Protein AF-A0A4Q6AQN5-F1 (afdb_monomer_lite)

Radius of gyration: 15.24 Å; chains: 1; bounding box: 31×34×42 Å

pLDDT: mean 96.14, std 4.35, range [58.84, 98.81]

Structure (mmCIF, N/CA/C/O backbone):
data_AF-A0A4Q6AQN5-F1
#
_entry.id   AF-A0A4Q6AQN5-F1
#
loop_
_atom_site.group_PDB
_atom_site.id
_atom_site.type_symbol
_atom_site.label_atom_id
_atom_site.label_alt_id
_atom_site.label_comp_id
_atom_site.label_asym_id
_atom_site.label_entity_id
_atom_site.label_seq_id
_atom_site.pdbx_PDB_ins_code
_atom_site.Cartn_x
_atom_site.Cartn_y
_atom_site.Cartn_z
_atom_site.occupancy
_atom_site.B_iso_or_equiv
_atom_site.auth_seq_id
_atom_site.auth_comp_id
_atom_site.auth_asym_id
_atom_site.auth_atom_id
_atom_site.pdbx_PDB_model_num
ATOM 1 N N . THR A 1 1 ? -14.507 -11.696 4.279 1.00 83.56 1 THR A N 1
ATOM 2 C CA . THR A 1 1 ? -14.106 -12.895 5.063 1.00 83.56 1 THR A CA 1
ATOM 3 C C . THR A 1 1 ? -14.353 -12.642 6.544 1.00 83.56 1 THR A C 1
ATOM 5 O O . THR A 1 1 ? -14.662 -11.504 6.884 1.00 83.56 1 THR A O 1
ATOM 8 N N . VAL A 1 2 ? -14.212 -13.646 7.423 1.00 89.50 2 VAL A N 1
ATOM 9 C CA . VAL A 1 2 ? -14.331 -13.445 8.887 1.00 89.50 2 VAL A CA 1
ATOM 10 C C . VAL A 1 2 ? -13.353 -12.370 9.369 1.00 89.50 2 VAL A C 1
ATOM 12 O O . VAL A 1 2 ? -13.767 -11.432 10.038 1.00 89.50 2 VAL A O 1
ATOM 15 N N . LEU A 1 3 ? -12.087 -12.428 8.934 1.00 90.81 3 LEU A N 1
ATOM 16 C CA . LEU A 1 3 ? -11.084 -11.410 9.274 1.00 90.81 3 LEU A CA 1
ATOM 17 C C . LEU A 1 3 ? -11.490 -10.004 8.828 1.00 90.81 3 LEU A C 1
ATOM 19 O O . LEU A 1 3 ? -11.343 -9.058 9.591 1.00 90.81 3 LEU A O 1
ATOM 23 N N . GLN A 1 4 ? -12.023 -9.865 7.612 1.00 92.12 4 GLN A N 1
ATOM 24 C CA . GLN A 1 4 ? -12.491 -8.572 7.120 1.00 92.12 4 GLN A CA 1
ATOM 25 C C . GLN A 1 4 ? -13.614 -8.014 8.004 1.00 92.12 4 GLN A C 1
ATOM 27 O O . GLN A 1 4 ? -13.517 -6.876 8.441 1.00 92.12 4 GLN A O 1
ATOM 32 N N . GLN A 1 5 ? -14.629 -8.822 8.324 1.00 93.69 5 GLN A N 1
ATOM 33 C CA . GLN A 1 5 ? -15.738 -8.395 9.183 1.00 93.69 5 GLN A CA 1
ATOM 34 C C . GLN A 1 5 ? -15.254 -8.014 10.588 1.00 93.69 5 GLN A C 1
ATOM 36 O O . GLN A 1 5 ? -15.674 -6.994 11.129 1.00 93.69 5 GLN A O 1
ATOM 41 N N . SER A 1 6 ? -14.340 -8.800 11.168 1.00 94.19 6 SER A N 1
ATOM 42 C CA . SER A 1 6 ? -13.763 -8.510 12.483 1.00 94.19 6 SER A CA 1
ATOM 43 C C . SER A 1 6 ? -12.945 -7.217 12.491 1.00 94.19 6 SER A C 1
ATOM 45 O O . SER A 1 6 ? -13.088 -6.419 13.415 1.00 94.19 6 SER A O 1
ATOM 47 N N . PHE A 1 7 ? -12.112 -6.977 11.472 1.00 95.25 7 PHE A N 1
ATOM 48 C CA . PHE A 1 7 ? -11.322 -5.747 11.389 1.00 95.25 7 PHE A CA 1
ATOM 49 C C . PHE A 1 7 ? -12.173 -4.519 11.057 1.00 95.25 7 PHE A C 1
ATOM 51 O O . PHE A 1 7 ? -11.910 -3.458 11.610 1.00 95.25 7 PHE A O 1
ATOM 58 N N . GLU A 1 8 ? -13.205 -4.648 10.219 1.00 96.50 8 GLU A N 1
ATOM 59 C CA . GLU A 1 8 ? -14.156 -3.562 9.947 1.00 96.50 8 GLU A CA 1
ATOM 60 C C . GLU A 1 8 ? -14.904 -3.149 11.221 1.00 96.50 8 GLU A C 1
ATOM 62 O O . GLU A 1 8 ? -14.935 -1.965 11.552 1.00 96.50 8 GLU A O 1
ATOM 67 N N . ALA A 1 9 ? -15.439 -4.114 11.979 1.00 97.06 9 ALA A N 1
ATOM 68 C CA . ALA A 1 9 ? -16.109 -3.839 13.249 1.00 97.06 9 ALA A CA 1
ATOM 69 C C . ALA A 1 9 ? -15.159 -3.174 14.258 1.00 97.06 9 ALA A C 1
ATOM 71 O O . ALA A 1 9 ? -15.479 -2.125 14.814 1.00 97.06 9 ALA A O 1
ATOM 72 N N . SER A 1 10 ? -13.956 -3.731 14.422 1.00 97.50 10 SER A N 1
ATOM 73 C CA . SER A 1 10 ? -12.944 -3.181 15.325 1.00 97.50 10 SER A CA 1
ATOM 74 C C . SER A 1 10 ? -12.511 -1.764 14.925 1.00 97.50 10 SER A C 1
ATOM 76 O O . SER A 1 10 ? -12.356 -0.903 15.788 1.00 97.50 10 SER A O 1
ATOM 78 N N . ALA A 1 11 ? -12.358 -1.480 13.629 1.00 97.19 11 ALA A N 1
ATOM 79 C CA . ALA A 1 11 ? -12.017 -0.145 13.148 1.00 97.19 11 ALA A CA 1
ATOM 80 C C . ALA A 1 11 ? -13.120 0.877 13.470 1.00 97.19 11 ALA A C 1
ATOM 82 O O . ALA A 1 11 ? -12.812 1.962 13.963 1.00 97.19 11 ALA A O 1
ATOM 83 N N . LEU A 1 12 ? -14.394 0.524 13.252 1.00 97.56 12 LEU A N 1
ATOM 84 C CA . LEU A 1 12 ? -15.538 1.384 13.586 1.00 97.56 12 LEU A CA 1
ATOM 85 C C . LEU A 1 12 ? -15.612 1.681 15.088 1.00 97.56 12 LEU A C 1
ATOM 87 O O . LEU A 1 12 ? -15.795 2.831 15.480 1.00 97.56 12 LEU A O 1
ATOM 91 N N . GLU A 1 13 ? -15.418 0.666 15.934 1.00 98.19 13 GLU A N 1
ATOM 92 C CA . GLU A 1 13 ? -15.373 0.828 17.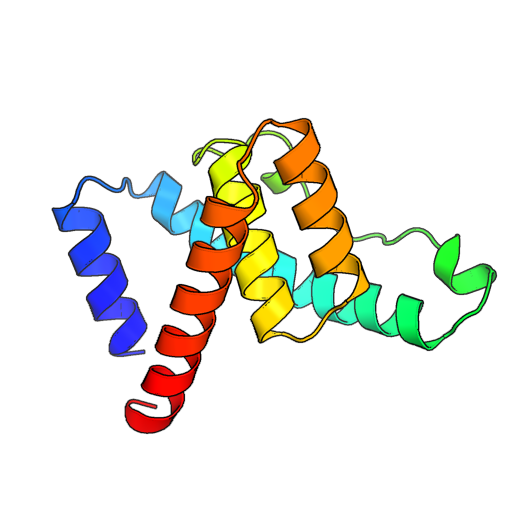395 1.00 98.19 13 GLU A CA 1
ATOM 93 C C . GLU A 1 13 ? -14.242 1.765 17.849 1.00 98.19 13 GLU A C 1
ATOM 95 O O . GLU A 1 13 ? -14.377 2.455 18.858 1.00 98.19 13 GLU A O 1
ATOM 100 N N . ASN A 1 14 ? -13.149 1.832 17.083 1.00 97.31 14 ASN A N 1
ATOM 101 C CA . ASN A 1 14 ? -12.004 2.708 17.338 1.00 97.31 14 ASN A CA 1
ATOM 102 C C . ASN A 1 14 ? -12.079 4.051 16.587 1.00 97.31 14 ASN A C 1
ATOM 104 O O . ASN A 1 14 ? -11.082 4.767 16.494 1.00 97.31 14 ASN A O 1
ATOM 108 N N . GLY A 1 15 ? -13.261 4.419 16.085 1.00 97.19 15 GLY A N 1
ATOM 109 C CA . GLY A 1 15 ? -13.530 5.750 15.544 1.00 97.19 15 GLY A CA 1
ATOM 110 C C . GLY A 1 15 ? -13.257 5.919 14.052 1.00 97.19 15 GLY A C 1
ATOM 111 O O . GLY A 1 15 ? -13.337 7.047 13.569 1.00 97.19 15 GLY A O 1
ATOM 112 N N . ALA A 1 16 ? -12.979 4.840 13.313 1.00 97.50 16 ALA A N 1
ATOM 113 C CA . ALA A 1 16 ? -12.938 4.916 11.858 1.00 97.50 16 ALA A CA 1
ATOM 114 C C . ALA A 1 16 ? -14.318 5.293 11.302 1.00 97.50 16 ALA A C 1
ATOM 116 O O . ALA A 1 16 ? -15.363 4.820 11.752 1.00 97.50 16 ALA A O 1
ATOM 117 N N . THR A 1 17 ? -14.321 6.134 10.281 1.00 98.06 17 THR A N 1
ATOM 118 C CA . THR A 1 17 ? -15.521 6.566 9.573 1.00 98.06 17 THR A CA 1
ATOM 119 C C . THR A 1 17 ? -15.848 5.626 8.414 1.00 98.06 17 THR A C 1
ATOM 121 O O . THR A 1 17 ? -14.990 4.932 7.865 1.00 98.06 17 THR A O 1
ATOM 124 N N . ALA A 1 18 ? -17.100 5.658 7.952 1.00 96.94 18 ALA A N 1
ATOM 125 C CA . ALA A 1 18 ? -17.500 4.926 6.749 1.00 96.94 18 ALA A CA 1
ATOM 126 C C . ALA A 1 18 ? -16.701 5.355 5.498 1.00 96.94 18 ALA A C 1
ATOM 128 O O . ALA A 1 18 ? -16.451 4.535 4.616 1.00 96.94 18 ALA A O 1
ATOM 129 N N . ALA A 1 19 ? -16.279 6.624 5.428 1.00 97.06 19 ALA A N 1
ATOM 130 C CA . ALA A 1 19 ? -15.463 7.140 4.332 1.00 97.06 19 ALA A CA 1
ATOM 131 C C . ALA A 1 19 ? -14.047 6.545 4.342 1.00 97.06 19 ALA A C 1
ATOM 133 O O . ALA A 1 19 ? -13.546 6.141 3.296 1.00 97.06 19 ALA A O 1
ATOM 134 N N . GLU A 1 20 ? -13.430 6.428 5.518 1.00 97.44 20 GLU A N 1
ATOM 135 C CA . GLU A 1 20 ? -12.113 5.804 5.680 1.00 97.44 20 GLU A CA 1
ATOM 136 C C . GLU A 1 20 ? -12.144 4.311 5.336 1.00 97.44 20 GLU A C 1
ATOM 138 O O . GLU A 1 20 ? -11.266 3.828 4.622 1.00 97.44 20 GLU A O 1
ATOM 143 N N . LEU A 1 21 ? -13.190 3.584 5.749 1.00 97.38 21 LEU A N 1
ATOM 144 C CA . LEU A 1 21 ? -13.372 2.184 5.346 1.00 97.38 21 LEU A CA 1
ATOM 145 C C . LEU A 1 21 ? -13.525 2.037 3.827 1.00 97.38 21 LEU A C 1
ATOM 147 O O . LEU A 1 21 ? -12.876 1.187 3.213 1.00 97.38 21 LEU A O 1
ATOM 151 N N . ALA A 1 22 ? -14.351 2.885 3.208 1.00 96.38 22 ALA A N 1
ATOM 152 C CA . ALA A 1 22 ? -14.524 2.894 1.759 1.00 96.38 22 ALA A CA 1
ATOM 153 C C . ALA A 1 22 ? -13.203 3.199 1.032 1.00 96.38 22 ALA A C 1
ATOM 155 O O . ALA A 1 22 ? -12.905 2.589 0.002 1.00 96.38 22 ALA A O 1
ATOM 156 N N . GLU A 1 23 ? -12.382 4.093 1.585 1.00 97.06 23 GLU A N 1
ATOM 157 C CA . GLU A 1 23 ? -11.065 4.411 1.043 1.00 97.06 23 GLU A CA 1
ATOM 158 C C . GLU A 1 23 ? -10.076 3.248 1.163 1.00 97.06 23 GLU A C 1
ATOM 160 O O . GLU A 1 23 ? -9.351 2.991 0.205 1.00 97.06 23 GLU A O 1
ATOM 165 N N . ILE A 1 24 ? -10.071 2.484 2.261 1.00 97.19 24 ILE A N 1
ATOM 166 C CA . ILE A 1 24 ? -9.238 1.272 2.381 1.00 97.19 24 ILE A CA 1
ATOM 167 C C . ILE A 1 24 ? -9.616 0.233 1.320 1.00 97.19 24 ILE A C 1
ATOM 169 O O . ILE A 1 24 ? -8.734 -0.361 0.688 1.00 97.19 24 ILE A O 1
ATOM 173 N N . ILE A 1 25 ? -10.913 0.037 1.072 1.00 95.75 25 ILE A N 1
ATOM 174 C CA . ILE A 1 25 ? -11.399 -0.883 0.033 1.00 95.75 25 ILE A CA 1
ATOM 175 C C . ILE A 1 25 ? -10.942 -0.403 -1.349 1.00 95.75 25 ILE A C 1
ATOM 177 O O . ILE A 1 25 ? -10.397 -1.179 -2.139 1.00 95.75 25 ILE A O 1
ATOM 181 N N . ALA A 1 26 ? -11.110 0.886 -1.637 1.00 96.25 26 ALA A N 1
ATOM 182 C CA . ALA A 1 26 ? -10.728 1.462 -2.917 1.00 96.25 26 ALA A CA 1
ATOM 183 C C . ALA A 1 26 ? -9.201 1.506 -3.122 1.00 96.25 26 ALA A C 1
ATOM 185 O O . ALA A 1 26 ? -8.729 1.219 -4.221 1.00 96.25 26 ALA A O 1
ATOM 186 N N . CYS A 1 27 ? -8.420 1.780 -2.073 1.00 97.38 27 CYS A N 1
ATOM 187 C CA . CYS A 1 27 ? -6.961 1.679 -2.065 1.00 97.38 27 CYS A CA 1
ATOM 188 C C . CYS A 1 27 ? -6.517 0.245 -2.381 1.00 97.38 27 CYS A C 1
ATOM 190 O O . CYS A 1 27 ? -5.725 0.028 -3.297 1.00 97.38 27 CYS A O 1
ATOM 192 N N . THR A 1 28 ? -7.106 -0.745 -1.705 1.00 96.38 28 THR A N 1
ATOM 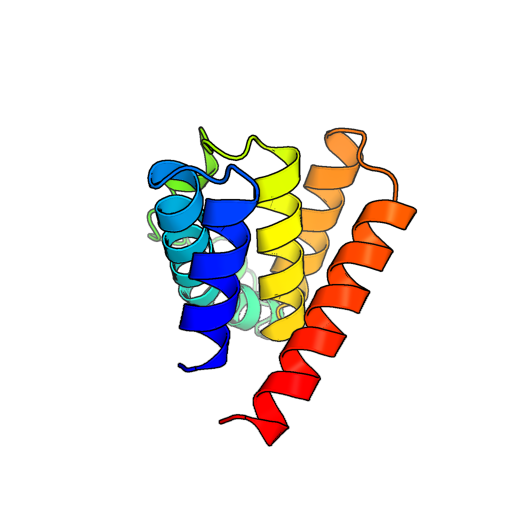193 C CA . THR A 1 28 ? -6.827 -2.169 -1.945 1.00 96.38 28 THR A CA 1
ATOM 194 C C . THR A 1 28 ? -7.146 -2.566 -3.389 1.00 96.38 28 THR A C 1
ATOM 196 O O . THR A 1 28 ? -6.321 -3.191 -4.058 1.00 96.38 28 THR A O 1
ATOM 199 N N . SER A 1 29 ? -8.307 -2.150 -3.906 1.00 96.81 29 SER A N 1
ATOM 200 C CA . SER A 1 29 ? -8.705 -2.391 -5.298 1.00 96.81 29 SER A CA 1
ATOM 201 C C . SER A 1 29 ? -7.754 -1.730 -6.297 1.00 96.81 29 SER A C 1
ATOM 203 O O . SER A 1 29 ? -7.416 -2.331 -7.318 1.00 96.81 29 SER A O 1
ATOM 205 N N . LEU A 1 30 ? -7.316 -0.499 -6.024 1.00 97.50 30 LEU A N 1
ATOM 206 C CA . LEU A 1 30 ? -6.374 0.210 -6.880 1.00 97.50 30 LEU A CA 1
ATOM 207 C C . LEU A 1 30 ? -5.004 -0.474 -6.878 1.00 97.50 30 LEU A C 1
ATOM 209 O O . LEU A 1 30 ? -4.415 -0.659 -7.940 1.00 97.50 30 LEU A O 1
ATOM 213 N N . MET A 1 31 ? -4.505 -0.882 -5.710 1.00 98.19 31 MET A N 1
ATOM 214 C CA . MET A 1 31 ? -3.240 -1.605 -5.596 1.00 98.19 31 MET A CA 1
ATOM 215 C C . MET A 1 31 ? -3.295 -2.957 -6.302 1.00 98.19 31 MET A C 1
ATOM 217 O O . MET A 1 31 ? -2.323 -3.324 -6.951 1.00 98.19 31 MET A O 1
ATOM 221 N N . ALA A 1 32 ? -4.427 -3.664 -6.289 1.00 97.62 32 ALA A N 1
ATOM 222 C CA . ALA A 1 32 ? -4.578 -4.891 -7.071 1.00 97.62 32 ALA A CA 1
ATOM 223 C C . ALA A 1 32 ? -4.343 -4.653 -8.578 1.00 97.62 32 ALA A C 1
ATOM 225 O O . ALA A 1 32 ? -3.603 -5.407 -9.211 1.00 97.62 32 ALA A O 1
ATOM 226 N N . ALA A 1 33 ? -4.895 -3.573 -9.144 1.00 97.88 33 ALA A N 1
ATOM 227 C CA . ALA A 1 33 ? -4.665 -3.206 -10.543 1.00 97.88 33 ALA A CA 1
ATOM 228 C C . ALA A 1 33 ? -3.225 -2.713 -10.783 1.00 97.88 33 ALA A C 1
ATOM 230 O O . ALA A 1 33 ? -2.522 -3.205 -11.671 1.00 97.88 33 ALA A O 1
ATOM 231 N N . ASN A 1 34 ? -2.762 -1.772 -9.958 1.00 98.19 34 ASN A N 1
ATOM 232 C CA . ASN A 1 34 ? -1.445 -1.159 -10.095 1.00 98.19 34 ASN A CA 1
ATOM 233 C C . ASN A 1 34 ? -0.328 -2.189 -9.924 1.00 98.19 34 ASN A C 1
ATOM 235 O O . ASN A 1 34 ? 0.572 -2.261 -10.755 1.00 98.19 34 ASN A O 1
ATOM 239 N N . ASN A 1 35 ? -0.381 -3.024 -8.891 1.00 98.62 35 ASN A N 1
ATOM 240 C CA . ASN A 1 35 ? 0.674 -3.990 -8.614 1.00 98.62 35 ASN A CA 1
ATOM 241 C C . ASN A 1 35 ? 0.807 -5.035 -9.719 1.00 98.62 35 ASN A C 1
ATOM 243 O O . ASN A 1 35 ? 1.922 -5.473 -9.970 1.00 98.62 35 ASN A O 1
ATOM 247 N N . VAL A 1 36 ? -0.274 -5.415 -10.408 1.00 98.44 36 VAL A N 1
ATOM 248 C CA . VAL A 1 36 ? -0.178 -6.285 -11.591 1.00 98.44 36 VAL A CA 1
ATOM 249 C C . VAL A 1 36 ? 0.531 -5.554 -12.726 1.00 98.44 36 VAL A C 1
ATOM 251 O O . VAL A 1 36 ? 1.527 -6.048 -13.256 1.00 98.44 36 VAL A O 1
ATOM 254 N N . TYR A 1 37 ? 0.053 -4.359 -13.066 1.00 98.38 37 TYR A N 1
ATOM 255 C CA . TYR A 1 37 ? 0.540 -3.621 -14.224 1.00 98.38 37 TYR A CA 1
ATOM 256 C C . TYR A 1 37 ? 1.990 -3.143 -14.064 1.00 98.38 37 TYR A C 1
ATOM 258 O O . TYR A 1 37 ? 2.831 -3.373 -14.931 1.00 98.38 37 TYR A O 1
ATOM 266 N N . TYR A 1 38 ? 2.320 -2.522 -12.934 1.00 98.06 38 TYR A N 1
ATOM 267 C CA . TYR A 1 38 ? 3.667 -2.024 -12.659 1.00 98.06 38 TYR A CA 1
ATOM 268 C C . TYR A 1 38 ? 4.672 -3.146 -12.403 1.00 98.06 38 TYR A C 1
ATOM 270 O O . TYR A 1 38 ? 5.836 -3.000 -12.768 1.00 98.06 38 TYR A O 1
ATOM 278 N N . ARG A 1 39 ? 4.243 -4.288 -11.846 1.00 98.25 39 ARG A N 1
ATOM 279 C CA . ARG A 1 39 ? 5.117 -5.463 -11.745 1.00 98.25 39 ARG A CA 1
ATOM 280 C C . ARG A 1 39 ? 5.462 -6.025 -13.116 1.00 98.25 39 ARG A C 1
ATOM 282 O O . ARG A 1 39 ? 6.626 -6.317 -13.349 1.00 98.25 39 ARG A O 1
ATOM 289 N N . PHE A 1 40 ? 4.479 -6.147 -14.010 1.00 98.19 40 PHE A N 1
ATOM 290 C CA . PHE A 1 40 ? 4.733 -6.551 -15.392 1.00 98.19 40 PHE A CA 1
ATOM 291 C C . PHE A 1 40 ? 5.779 -5.639 -16.037 1.00 98.19 40 PHE A C 1
ATOM 293 O O . PHE A 1 40 ? 6.797 -6.133 -16.504 1.00 98.19 40 PHE A O 1
ATOM 300 N N . ARG A 1 41 ? 5.587 -4.315 -15.974 1.00 96.94 41 ARG A N 1
ATOM 301 C CA . ARG A 1 41 ? 6.554 -3.358 -16.536 1.00 96.94 41 ARG A CA 1
ATOM 302 C C . ARG A 1 41 ? 7.955 -3.539 -15.967 1.00 96.94 41 ARG A C 1
ATOM 304 O O . ARG A 1 41 ? 8.914 -3.640 -16.722 1.00 96.94 41 ARG A O 1
ATOM 311 N N . HIS A 1 42 ? 8.051 -3.691 -14.649 1.00 95.69 42 HIS A N 1
ATOM 312 C CA . HIS A 1 42 ? 9.323 -3.925 -13.979 1.00 95.69 42 HIS A CA 1
ATOM 313 C C . HIS A 1 42 ? 10.028 -5.216 -14.429 1.00 95.69 42 HIS A C 1
ATOM 315 O O . HIS A 1 42 ? 11.252 -5.246 -14.454 1.00 95.69 42 HIS A O 1
ATOM 321 N N . PHE A 1 43 ? 9.282 -6.263 -14.796 1.00 97.38 43 PHE A N 1
ATOM 322 C CA . PHE A 1 43 ? 9.847 -7.517 -15.309 1.00 97.38 43 PHE A CA 1
ATOM 323 C C . PHE A 1 43 ? 10.323 -7.431 -16.758 1.00 97.38 43 PHE A C 1
ATOM 325 O O . PHE A 1 43 ? 11.181 -8.214 -17.156 1.00 97.38 43 PHE A O 1
ATOM 332 N N . MET A 1 44 ? 9.757 -6.523 -17.555 1.00 97.75 44 MET A N 1
ATOM 333 C CA . MET A 1 44 ? 10.051 -6.474 -18.987 1.00 97.75 44 MET A CA 1
ATOM 334 C C . MET A 1 44 ? 11.405 -5.847 -19.304 1.00 97.75 44 MET A C 1
ATOM 336 O O . MET A 1 44 ? 11.983 -6.199 -20.327 1.00 97.75 44 MET A O 1
ATOM 340 N N . HIS A 1 45 ? 11.909 -4.947 -18.451 1.00 94.12 45 HIS A N 1
ATOM 341 C CA . HIS A 1 45 ? 13.165 -4.219 -18.685 1.00 94.12 45 HIS A CA 1
ATOM 342 C C . HIS A 1 45 ? 13.245 -3.603 -20.094 1.00 94.12 45 HIS A C 1
ATOM 344 O O . HIS A 1 45 ? 14.285 -3.646 -20.749 1.00 94.12 45 HIS A O 1
ATOM 350 N N . ASP A 1 46 ? 12.126 -3.060 -20.572 1.00 97.75 46 ASP A N 1
ATOM 351 C CA . ASP A 1 46 ? 11.958 -2.618 -21.950 1.00 97.75 46 ASP A CA 1
ATOM 352 C C . ASP A 1 46 ? 11.378 -1.200 -21.992 1.00 97.75 46 ASP A C 1
ATOM 354 O O . ASP A 1 46 ? 10.408 -0.854 -21.308 1.00 97.75 46 ASP A O 1
ATOM 358 N N . GLU A 1 47 ? 12.011 -0.374 -22.823 1.00 96.94 47 GLU A N 1
ATOM 359 C CA . GLU A 1 47 ? 11.782 1.066 -22.894 1.00 96.94 47 GLU A CA 1
ATOM 360 C C . GLU A 1 47 ? 10.363 1.422 -23.354 1.00 96.94 47 GLU A C 1
ATOM 362 O O . GLU A 1 47 ? 9.813 2.444 -22.929 1.00 96.94 47 GLU A O 1
ATOM 367 N N . PHE A 1 48 ? 9.750 0.596 -24.209 1.00 97.81 48 PHE A N 1
ATOM 368 C CA . PHE A 1 48 ? 8.389 0.845 -24.663 1.00 97.81 48 PHE A CA 1
ATOM 369 C C . PHE A 1 48 ? 7.417 0.724 -23.493 1.00 97.81 48 PHE A C 1
ATOM 371 O O . PHE A 1 48 ? 6.611 1.631 -23.275 1.00 97.81 48 PHE A O 1
ATOM 378 N N . TYR A 1 49 ? 7.503 -0.356 -22.713 1.00 97.12 49 TYR A N 1
ATOM 379 C CA . TYR A 1 49 ? 6.587 -0.563 -21.590 1.00 97.12 49 TYR A CA 1
ATOM 380 C C . TYR A 1 49 ? 6.782 0.476 -20.481 1.00 97.12 49 TYR A C 1
ATOM 382 O O . TYR A 1 49 ? 5.790 0.929 -19.900 1.00 97.12 49 TYR A O 1
ATOM 390 N N . ASP A 1 50 ? 8.016 0.915 -20.232 1.00 93.69 50 ASP A N 1
ATOM 391 C CA . ASP A 1 50 ? 8.309 1.974 -19.259 1.00 93.69 50 ASP A CA 1
ATOM 392 C C . ASP A 1 50 ? 7.676 3.318 -19.646 1.00 93.69 50 ASP A C 1
ATOM 394 O O . ASP A 1 50 ? 7.162 4.039 -18.786 1.00 93.69 50 ASP A O 1
ATOM 398 N N . LYS A 1 51 ? 7.658 3.645 -20.944 1.00 95.12 51 LYS A N 1
ATOM 399 C CA . LYS A 1 51 ? 7.092 4.903 -21.462 1.00 95.12 51 LYS A CA 1
ATOM 400 C C . LYS A 1 51 ? 5.609 4.820 -21.814 1.00 95.12 51 LYS A C 1
ATOM 402 O O . LYS A 1 51 ? 4.961 5.860 -21.950 1.00 95.12 51 LYS A O 1
ATOM 407 N N . ALA A 1 52 ? 5.061 3.617 -21.970 1.00 97.19 52 ALA A N 1
ATOM 408 C CA . ALA A 1 52 ? 3.659 3.424 -22.305 1.00 97.19 52 ALA A CA 1
ATOM 409 C C . ALA A 1 52 ? 2.748 4.059 -21.241 1.00 97.19 52 ALA A C 1
ATOM 411 O O . ALA A 1 52 ? 2.938 3.902 -20.028 1.00 97.19 52 ALA A O 1
ATOM 412 N N . GLN A 1 53 ? 1.724 4.779 -21.702 1.00 96.44 53 GLN A N 1
ATOM 413 C CA . GLN A 1 53 ? 0.728 5.347 -20.804 1.00 96.44 53 GLN A CA 1
ATOM 414 C C . GLN A 1 53 ? -0.058 4.231 -20.117 1.00 96.44 53 GLN A C 1
ATOM 416 O O . GLN A 1 53 ? -0.535 3.305 -20.767 1.00 96.44 53 GLN A O 1
ATOM 421 N N . ALA A 1 54 ? -0.233 4.358 -18.800 1.00 95.62 54 ALA A N 1
ATOM 422 C CA . ALA A 1 54 ? -0.931 3.348 -18.012 1.00 95.62 54 ALA A CA 1
ATOM 423 C C . ALA A 1 54 ? -2.398 3.180 -18.416 1.00 95.62 54 ALA A C 1
ATOM 425 O O . ALA A 1 54 ? -2.924 2.075 -18.375 1.00 95.62 54 ALA A O 1
ATOM 426 N N . GLY A 1 55 ? -3.082 4.285 -18.733 1.00 95.75 55 GLY A N 1
ATOM 427 C CA . GLY A 1 55 ? -4.527 4.278 -18.977 1.00 95.75 55 GLY A CA 1
ATOM 428 C C . GLY A 1 55 ? -5.374 3.887 -17.754 1.00 95.75 55 GLY A C 1
ATOM 429 O O . GLY A 1 55 ? -6.577 3.691 -17.890 1.00 95.75 55 GLY A O 1
ATOM 430 N N . ILE A 1 56 ? -4.777 3.783 -16.559 1.00 94.81 56 ILE A N 1
ATOM 431 C CA . ILE A 1 56 ? -5.462 3.408 -15.315 1.00 94.81 56 ILE A CA 1
ATOM 432 C C . ILE A 1 56 ? -5.854 4.675 -14.555 1.00 94.81 56 ILE A C 1
ATOM 434 O O . ILE A 1 56 ? -5.016 5.526 -14.252 1.00 94.81 56 ILE A O 1
ATOM 438 N N . ARG A 1 57 ? -7.138 4.795 -14.209 1.00 93.19 57 ARG A N 1
ATOM 439 C CA . ARG A 1 57 ? -7.647 5.904 -13.397 1.00 93.19 57 ARG A CA 1
ATOM 440 C C . ARG A 1 57 ? -7.263 5.701 -11.928 1.00 93.19 57 ARG A C 1
ATOM 442 O O . ARG A 1 57 ? -7.714 4.749 -11.305 1.00 93.19 57 ARG A O 1
ATOM 449 N N . MET A 1 58 ? -6.494 6.634 -11.362 1.00 93.81 58 MET A N 1
ATOM 450 C CA . MET A 1 58 ? -5.984 6.565 -9.978 1.00 93.81 58 MET A CA 1
ATOM 451 C C . MET A 1 58 ? -6.461 7.737 -9.105 1.00 93.81 58 MET A C 1
ATOM 453 O O . MET A 1 58 ? -5.744 8.202 -8.225 1.00 93.81 58 MET A O 1
ATOM 457 N N . SER A 1 59 ? -7.667 8.257 -9.360 1.00 91.25 59 SER A N 1
ATOM 458 C CA . SER A 1 59 ? -8.146 9.521 -8.772 1.00 91.25 59 SER A CA 1
ATOM 459 C C . SER A 1 59 ? -8.174 9.550 -7.241 1.00 91.25 59 SER A C 1
ATOM 461 O O . SER A 1 59 ? -8.069 10.627 -6.665 1.00 91.25 59 SER A O 1
ATOM 463 N N . ILE A 1 60 ? -8.265 8.393 -6.581 1.00 91.12 60 ILE A N 1
ATOM 464 C CA . ILE A 1 60 ? -8.242 8.303 -5.114 1.00 91.12 60 ILE A CA 1
ATOM 465 C C . ILE A 1 60 ? -6.896 8.717 -4.500 1.00 91.12 60 ILE A C 1
ATOM 467 O O . ILE A 1 60 ? -6.857 9.204 -3.379 1.00 91.12 60 ILE A O 1
ATOM 471 N N . MET A 1 61 ? -5.792 8.618 -5.251 1.00 88.38 61 MET A N 1
ATOM 472 C CA . MET A 1 61 ? -4.460 8.998 -4.759 1.00 88.38 61 MET A CA 1
ATOM 473 C C . MET A 1 61 ? -4.275 10.515 -4.603 1.00 88.38 61 MET A C 1
ATOM 475 O O . MET A 1 61 ? -3.292 10.948 -3.995 1.00 88.38 61 MET A O 1
ATOM 479 N N . ALA A 1 62 ? -5.166 11.316 -5.204 1.00 90.19 62 ALA A N 1
ATOM 480 C CA . ALA A 1 62 ? -5.033 12.767 -5.261 1.00 90.19 62 ALA A CA 1
ATOM 481 C C . ALA A 1 62 ? -5.385 13.435 -3.927 1.00 90.19 62 ALA A C 1
ATOM 483 O O . ALA A 1 62 ? -4.614 14.260 -3.451 1.00 90.19 62 ALA A O 1
ATOM 484 N N . ASN A 1 63 ? -6.518 13.061 -3.327 1.00 90.69 63 ASN A N 1
ATOM 485 C CA . ASN A 1 63 ? -7.028 13.642 -2.083 1.00 90.69 63 ASN A CA 1
ATOM 486 C C . ASN A 1 63 ? -7.608 12.535 -1.182 1.00 90.69 63 ASN A C 1
ATOM 488 O O . ASN A 1 63 ? -8.831 12.405 -1.110 1.00 90.69 63 ASN A O 1
ATOM 492 N N . PRO A 1 64 ? -6.753 11.714 -0.550 1.00 95.06 64 PRO A N 1
ATOM 493 C CA . PRO A 1 64 ? -7.206 10.652 0.339 1.00 95.06 64 PRO A CA 1
ATOM 494 C C . PRO A 1 64 ? -7.787 11.212 1.646 1.00 95.06 64 PRO A C 1
ATOM 496 O O . PRO A 1 64 ? -7.185 12.087 2.275 1.00 95.06 64 PRO A O 1
ATOM 499 N N . VAL A 1 65 ? -8.934 10.684 2.067 1.00 96.19 65 VAL A N 1
ATOM 500 C CA . VAL A 1 65 ? -9.634 11.007 3.320 1.00 96.19 65 VAL A CA 1
ATOM 501 C C . VAL A 1 65 ? -8.830 10.562 4.545 1.00 96.19 65 VAL A C 1
ATOM 503 O O . VAL A 1 65 ? -8.828 11.271 5.546 1.00 96.19 65 VAL A O 1
ATOM 506 N N . LEU A 1 66 ? -8.076 9.461 4.451 1.00 94.88 66 LEU A N 1
ATOM 507 C CA . LEU A 1 66 ? -7.153 8.977 5.492 1.00 94.88 66 LEU A CA 1
ATOM 508 C C . LEU A 1 66 ? -5.935 9.898 5.689 1.00 94.88 66 LEU A C 1
ATOM 510 O O . LEU A 1 66 ? -5.111 9.677 6.578 1.00 94.88 66 LEU A O 1
ATOM 514 N N . GLY A 1 67 ? -5.771 10.898 4.822 1.00 95.75 67 GLY A N 1
ATOM 515 C CA . GLY A 1 67 ? -4.551 11.677 4.712 1.00 95.75 67 GLY A CA 1
ATOM 516 C C . GLY A 1 67 ? -3.464 10.946 3.923 1.00 95.75 67 GLY A C 1
ATOM 517 O O . GLY A 1 67 ? -3.447 9.722 3.766 1.00 95.75 67 GLY A O 1
ATOM 518 N N . LYS A 1 68 ? -2.526 11.732 3.387 1.00 94.88 68 LYS A N 1
ATOM 519 C CA . LYS A 1 68 ? -1.527 11.238 2.433 1.00 94.88 68 LYS A CA 1
ATOM 520 C C . LYS A 1 68 ? -0.606 10.180 3.035 1.00 94.88 68 LYS A C 1
ATOM 522 O O . LYS A 1 68 ? -0.362 9.166 2.394 1.00 94.88 68 LYS A O 1
ATOM 527 N N . GLU A 1 69 ? -0.126 10.394 4.258 1.00 96.31 69 GLU A N 1
ATOM 528 C CA . GLU A 1 69 ? 0.784 9.455 4.919 1.00 96.31 69 GLU A CA 1
ATOM 529 C C . GLU A 1 69 ? 0.144 8.072 5.103 1.00 96.31 69 GLU A C 1
ATOM 531 O O . GLU A 1 69 ? 0.728 7.065 4.706 1.00 96.31 69 GLU A O 1
ATOM 536 N N . LEU A 1 70 ? -1.060 8.001 5.679 1.00 96.94 70 LEU A N 1
ATOM 537 C CA . LEU A 1 70 ? -1.696 6.715 5.953 1.00 96.94 70 LEU A CA 1
ATOM 538 C C . LEU A 1 70 ? -2.098 5.996 4.659 1.00 96.94 70 LEU A C 1
ATOM 540 O O . LEU A 1 70 ? -1.898 4.786 4.549 1.00 96.94 70 LEU A O 1
ATOM 544 N N . PHE A 1 71 ? -2.575 6.733 3.652 1.00 97.81 71 PHE A N 1
ATOM 545 C CA . PHE A 1 71 ? -2.865 6.172 2.333 1.00 97.81 71 PHE A CA 1
ATOM 546 C C . PHE A 1 71 ? -1.623 5.530 1.691 1.00 97.81 71 PHE A C 1
ATOM 548 O O . PHE A 1 71 ? -1.693 4.412 1.174 1.00 97.81 71 PHE A O 1
ATOM 555 N N . GLU A 1 72 ? -0.476 6.212 1.740 1.00 98.19 72 GLU A N 1
ATOM 556 C CA . GLU A 1 72 ? 0.788 5.701 1.198 1.00 98.19 72 GLU A CA 1
ATOM 557 C C . GLU A 1 72 ? 1.318 4.507 2.014 1.00 98.19 72 GLU A C 1
ATOM 559 O O . GLU A 1 72 ? 1.783 3.534 1.423 1.00 98.19 72 GLU A O 1
ATOM 564 N N . LEU A 1 73 ? 1.177 4.513 3.349 1.00 98.38 73 LEU A N 1
ATOM 565 C CA . LEU A 1 73 ? 1.533 3.369 4.204 1.00 98.38 73 LEU A CA 1
ATOM 566 C C . LEU A 1 73 ? 0.715 2.124 3.849 1.00 98.38 73 LEU A 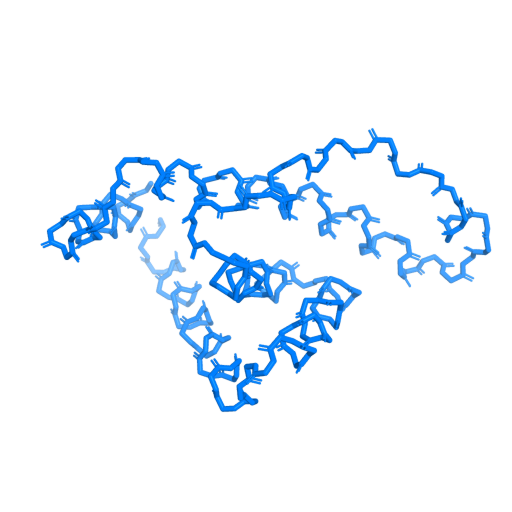C 1
ATOM 568 O O . LEU A 1 73 ? 1.282 1.048 3.667 1.00 98.38 73 LEU A O 1
ATOM 572 N N . VAL A 1 74 ? -0.606 2.258 3.710 1.00 98.25 74 VAL A N 1
ATOM 573 C CA . VAL A 1 74 ? -1.478 1.139 3.321 1.00 98.25 74 VAL A CA 1
ATOM 574 C C . VAL A 1 74 ? -1.139 0.661 1.908 1.00 98.25 74 VAL A C 1
ATOM 576 O O . VAL A 1 74 ? -0.996 -0.542 1.689 1.00 98.25 74 VAL A O 1
ATOM 579 N N . SER A 1 75 ? -0.929 1.584 0.965 1.00 98.56 75 SER A N 1
ATOM 580 C CA . SER A 1 75 ? -0.537 1.253 -0.412 1.00 98.56 75 SER A CA 1
ATOM 581 C C . SER A 1 75 ? 0.784 0.479 -0.464 1.00 98.56 75 SER A C 1
ATOM 583 O O . SER A 1 75 ? 0.900 -0.513 -1.190 1.00 98.56 75 SER A O 1
ATOM 585 N N . LEU A 1 76 ? 1.765 0.880 0.353 1.00 98.81 76 LEU A N 1
ATOM 586 C CA . LEU A 1 76 ? 3.043 0.190 0.513 1.00 98.81 76 LEU A CA 1
ATOM 587 C C . LEU A 1 76 ? 2.844 -1.226 1.059 1.00 98.81 76 LEU A C 1
ATOM 589 O O . LEU A 1 76 ? 3.374 -2.177 0.483 1.00 98.81 76 LEU A O 1
ATOM 593 N N . VAL A 1 77 ? 2.067 -1.384 2.135 1.00 98.81 77 VAL A N 1
ATOM 594 C CA . VAL A 1 77 ? 1.809 -2.692 2.758 1.00 98.81 77 VAL A CA 1
ATOM 595 C C . VAL A 1 77 ? 1.120 -3.642 1.780 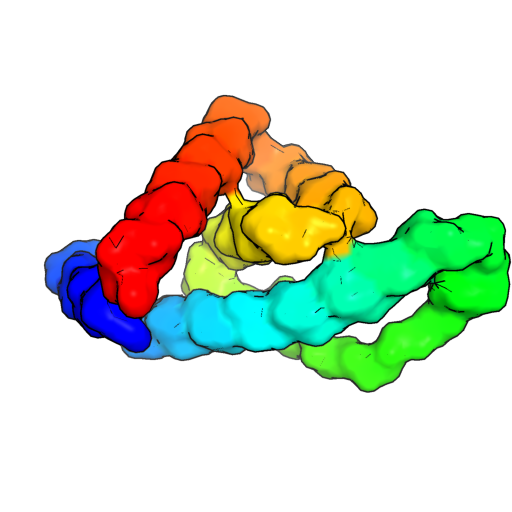1.00 98.81 77 VAL A C 1
ATOM 597 O O . VAL A 1 77 ? 1.570 -4.775 1.607 1.00 98.81 77 VAL A O 1
ATOM 600 N N . VAL A 1 78 ? 0.073 -3.185 1.087 1.00 98.56 78 VAL A N 1
ATOM 601 C CA . VAL A 1 78 ? -0.628 -3.996 0.079 1.00 98.56 78 VAL A CA 1
ATOM 602 C C . VAL A 1 78 ? 0.312 -4.354 -1.077 1.00 98.56 78 VAL A C 1
ATOM 604 O O . VAL A 1 78 ? 0.341 -5.505 -1.512 1.00 98.56 78 VAL A O 1
ATOM 607 N N . SER A 1 79 ? 1.151 -3.415 -1.522 1.00 98.75 79 SER A N 1
ATOM 608 C CA . SER A 1 79 ? 2.155 -3.661 -2.566 1.00 98.75 79 SER A CA 1
ATOM 609 C C . SER A 1 79 ? 3.216 -4.682 -2.154 1.00 98.75 79 SER A C 1
ATOM 611 O O . SER A 1 79 ? 3.643 -5.487 -2.987 1.00 98.75 79 SER A O 1
ATOM 613 N N . ALA A 1 80 ? 3.617 -4.686 -0.881 1.00 98.69 80 ALA A N 1
ATOM 614 C CA . ALA A 1 80 ? 4.535 -5.674 -0.325 1.00 98.69 80 ALA A CA 1
ATOM 615 C C . ALA A 1 80 ? 3.889 -7.066 -0.273 1.00 98.69 80 ALA A C 1
ATOM 617 O O . ALA A 1 80 ? 4.493 -8.030 -0.739 1.00 98.69 80 ALA A O 1
ATOM 618 N N . VAL A 1 81 ? 2.641 -7.167 0.203 1.00 98.19 81 VAL A N 1
ATOM 619 C CA . VAL A 1 81 ? 1.869 -8.425 0.214 1.00 98.19 81 VAL A CA 1
ATOM 620 C C . VAL A 1 81 ? 1.680 -8.977 -1.199 1.00 98.19 81 VAL A C 1
ATOM 622 O O . VAL A 1 81 ? 1.800 -10.182 -1.416 1.00 98.19 81 VAL A O 1
ATOM 625 N N . ASN A 1 82 ? 1.410 -8.101 -2.165 1.00 98.25 82 ASN A N 1
ATOM 626 C CA . ASN A 1 82 ? 1.228 -8.489 -3.556 1.00 98.25 82 ASN A CA 1
ATOM 627 C C . ASN A 1 82 ? 2.551 -8.804 -4.259 1.00 98.25 82 ASN A C 1
ATOM 629 O O . ASN A 1 82 ? 2.521 -9.493 -5.274 1.00 98.25 82 ASN A O 1
ATOM 633 N N . GLY A 1 83 ? 3.691 -8.319 -3.760 1.00 98.06 83 GLY A N 1
ATOM 634 C CA . GLY A 1 83 ? 5.012 -8.546 -4.342 1.00 98.06 83 GLY A CA 1
ATOM 635 C C . GLY A 1 83 ? 5.285 -7.696 -5.584 1.00 98.06 83 GLY A C 1
ATOM 636 O O . GLY A 1 83 ? 5.666 -8.234 -6.621 1.00 98.06 83 GLY A O 1
ATOM 637 N N . CYS A 1 84 ? 5.053 -6.382 -5.523 1.00 98.69 84 CYS A N 1
ATOM 638 C CA . CYS A 1 84 ? 5.405 -5.444 -6.597 1.00 98.69 84 CYS A CA 1
ATOM 639 C C . CYS A 1 84 ? 6.526 -4.496 -6.146 1.00 98.69 84 CYS A C 1
ATOM 641 O O . CYS A 1 84 ? 6.260 -3.485 -5.497 1.00 98.69 84 CYS A O 1
ATOM 643 N N . SER A 1 85 ? 7.775 -4.809 -6.509 1.00 97.62 85 SER A N 1
ATOM 644 C CA . SER A 1 85 ? 8.963 -4.033 -6.111 1.00 97.62 85 SER A CA 1
ATOM 645 C C . SER A 1 85 ? 8.861 -2.556 -6.493 1.00 97.62 85 SER A C 1
ATOM 647 O O . SER A 1 85 ? 9.131 -1.698 -5.659 1.00 97.62 85 SER A O 1
ATOM 649 N N . LEU A 1 86 ? 8.410 -2.257 -7.716 1.00 97.94 86 LEU A N 1
ATOM 650 C CA . LEU A 1 86 ? 8.271 -0.887 -8.213 1.00 97.94 86 LEU A CA 1
ATOM 651 C C . LEU A 1 86 ? 7.265 -0.062 -7.394 1.00 97.94 86 LEU A C 1
ATOM 653 O O . LEU A 1 86 ? 7.516 1.103 -7.098 1.00 97.94 86 LEU A O 1
ATOM 657 N N . CYS A 1 87 ? 6.138 -0.655 -6.993 1.00 98.31 87 CYS A N 1
ATOM 658 C CA . CYS A 1 87 ? 5.174 0.040 -6.141 1.00 98.31 87 CYS A CA 1
ATOM 659 C C . CYS A 1 87 ? 5.703 0.201 -4.710 1.00 98.31 87 CYS A C 1
ATOM 661 O O . CYS A 1 87 ? 5.557 1.276 -4.137 1.00 98.31 87 CYS A O 1
ATOM 663 N N . VAL A 1 88 ? 6.359 -0.821 -4.145 1.00 98.75 88 VAL A N 1
ATOM 664 C CA . VAL A 1 88 ? 6.942 -0.749 -2.791 1.00 98.75 88 VAL A CA 1
ATOM 665 C C . VAL A 1 88 ? 7.942 0.402 -2.684 1.00 98.75 88 VAL A C 1
ATOM 667 O O . VAL A 1 88 ? 7.830 1.221 -1.774 1.00 98.75 88 VAL A O 1
ATOM 670 N N . THR A 1 89 ? 8.883 0.506 -3.624 1.00 98.38 89 THR A N 1
ATOM 671 C CA . THR A 1 89 ? 9.886 1.581 -3.610 1.00 98.38 89 THR A CA 1
ATOM 672 C C . THR A 1 89 ? 9.267 2.949 -3.886 1.00 98.38 89 THR A C 1
ATOM 674 O O . THR A 1 89 ? 9.651 3.929 -3.254 1.00 98.38 89 THR A O 1
ATOM 677 N N . SER A 1 90 ? 8.269 3.032 -4.774 1.00 98.12 90 SER A N 1
ATOM 678 C CA . SER A 1 90 ? 7.566 4.289 -5.055 1.00 98.12 90 SER A CA 1
ATOM 679 C C . SER A 1 90 ? 6.814 4.827 -3.834 1.00 98.12 90 SER A C 1
ATOM 681 O O . SER A 1 90 ? 6.885 6.025 -3.556 1.00 98.12 90 SER A O 1
ATOM 683 N N . HIS A 1 91 ? 6.090 3.969 -3.111 1.00 98.50 91 HIS A N 1
ATOM 684 C CA . HIS A 1 91 ? 5.351 4.380 -1.915 1.00 98.50 91 HIS A CA 1
ATOM 685 C C . HIS A 1 91 ? 6.298 4.705 -0.748 1.00 98.50 91 HIS A C 1
ATOM 687 O O . HIS A 1 91 ? 6.062 5.667 -0.022 1.00 98.50 91 HIS A O 1
ATOM 693 N N . GLU A 1 92 ? 7.415 3.982 -0.596 1.00 98.75 92 GLU A N 1
ATOM 694 C CA . GLU A 1 92 ? 8.434 4.295 0.421 1.00 98.75 92 GLU A CA 1
ATOM 695 C C . GLU A 1 92 ? 9.064 5.670 0.178 1.00 98.75 92 GLU A C 1
ATOM 697 O O . GLU A 1 92 ? 9.108 6.499 1.088 1.00 98.75 92 GLU A O 1
ATOM 702 N N . ALA A 1 93 ? 9.436 5.967 -1.068 1.00 98.62 93 ALA A N 1
ATOM 703 C CA . ALA A 1 93 ? 9.976 7.270 -1.435 1.00 98.62 93 ALA A CA 1
ATOM 704 C C . ALA A 1 93 ? 8.975 8.411 -1.172 1.00 98.62 93 ALA A C 1
ATOM 706 O O . ALA A 1 93 ? 9.366 9.483 -0.701 1.00 98.62 93 ALA A O 1
ATOM 707 N N . ALA A 1 94 ? 7.683 8.190 -1.442 1.00 97.81 94 ALA A N 1
ATOM 708 C CA . ALA A 1 94 ? 6.634 9.158 -1.133 1.00 97.81 94 ALA A CA 1
ATOM 709 C C . ALA A 1 94 ? 6.516 9.398 0.382 1.00 97.81 94 ALA A C 1
ATOM 711 O O . ALA A 1 94 ? 6.478 10.550 0.813 1.00 97.81 94 ALA A O 1
ATOM 712 N N . LEU A 1 95 ? 6.527 8.336 1.189 1.00 98.44 95 LEU A N 1
ATOM 713 C CA . LEU A 1 95 ? 6.473 8.415 2.651 1.00 98.44 95 LEU A CA 1
ATOM 714 C C . LEU A 1 95 ? 7.665 9.173 3.235 1.00 98.44 95 LEU A C 1
ATOM 716 O O . LEU A 1 95 ? 7.478 10.099 4.023 1.00 98.44 95 LEU A O 1
ATOM 720 N N . LEU A 1 96 ? 8.885 8.858 2.793 1.00 98.50 96 LEU A N 1
ATOM 721 C CA . LEU A 1 96 ? 10.084 9.579 3.224 1.00 98.50 96 LEU A CA 1
ATOM 722 C C . LEU A 1 96 ? 10.013 11.067 2.868 1.00 98.50 96 LEU A C 1
ATOM 724 O O . LEU A 1 96 ? 10.352 11.919 3.687 1.00 98.50 96 LEU A O 1
ATOM 728 N N . LYS A 1 97 ? 9.525 11.398 1.666 1.00 97.69 97 LYS A N 1
ATOM 729 C CA . LYS A 1 97 ? 9.323 12.791 1.240 1.00 97.69 97 LYS A CA 1
ATOM 730 C C . LYS A 1 97 ? 8.280 13.519 2.096 1.00 97.69 97 LYS A C 1
ATOM 732 O O . LYS A 1 97 ? 8.384 14.731 2.270 1.00 97.69 97 LYS A O 1
ATOM 737 N N . HIS A 1 98 ? 7.297 12.796 2.627 1.00 94.50 98 HIS A N 1
ATOM 738 C CA . HIS A 1 98 ? 6.288 13.315 3.551 1.00 94.50 98 HIS A CA 1
ATOM 739 C C . HIS A 1 98 ? 6.736 13.320 5.023 1.00 94.50 98 HIS A C 1
ATOM 741 O O . HIS A 1 98 ? 5.958 13.723 5.883 1.00 94.50 98 HIS A O 1
AT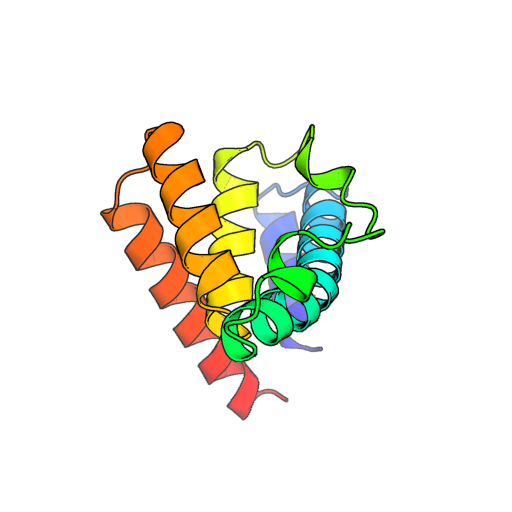OM 747 N N . GLY A 1 99 ? 7.987 12.948 5.316 1.00 97.44 99 GLY A N 1
ATOM 748 C CA . GLY A 1 99 ? 8.553 12.990 6.666 1.00 97.44 99 GLY A CA 1
ATOM 749 C C . GLY A 1 99 ? 8.239 11.764 7.524 1.00 97.44 99 GLY A C 1
ATOM 750 O O . GLY A 1 99 ? 8.540 11.773 8.715 1.00 97.44 99 GLY A O 1
ATOM 751 N N . THR A 1 100 ? 7.669 10.704 6.948 1.00 98.38 100 THR A N 1
ATOM 752 C CA . THR A 1 100 ? 7.419 9.454 7.669 1.00 98.38 100 THR A CA 1
ATOM 753 C C . THR A 1 100 ? 8.737 8.781 8.047 1.00 98.38 100 THR A C 1
ATOM 755 O O . THR A 1 100 ? 9.613 8.555 7.209 1.00 98.38 100 THR A O 1
ATOM 758 N N . GLU A 1 101 ? 8.868 8.399 9.314 1.00 98.44 101 GLU A N 1
ATOM 759 C CA . GLU A 1 101 ? 10.043 7.684 9.801 1.00 98.44 101 GLU A CA 1
ATOM 760 C C . GLU A 1 101 ? 10.130 6.263 9.228 1.00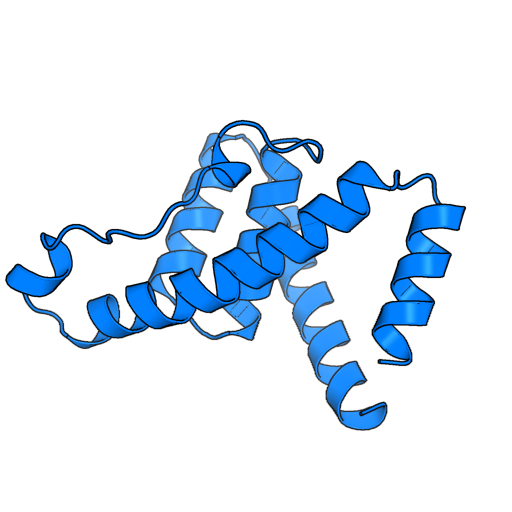 98.44 101 GLU A C 1
ATOM 762 O O . GLU A 1 101 ? 9.147 5.519 9.182 1.00 98.44 101 GLU A O 1
ATOM 767 N N . LYS A 1 102 ? 11.348 5.824 8.887 1.00 98.56 102 LYS A N 1
ATOM 768 C CA . LYS A 1 102 ? 11.606 4.452 8.412 1.00 98.56 102 LYS A CA 1
ATOM 769 C C . LYS A 1 102 ? 11.111 3.380 9.382 1.00 98.56 102 LYS A C 1
ATOM 771 O O . LYS A 1 102 ? 10.663 2.326 8.939 1.00 98.56 102 LYS A O 1
ATOM 776 N N . GLN A 1 103 ? 11.155 3.656 10.686 1.00 98.62 103 GLN A N 1
ATOM 777 C CA . GLN A 1 103 ? 10.650 2.742 11.708 1.00 98.62 103 GLN A CA 1
ATOM 778 C C . GLN A 1 103 ? 9.144 2.485 11.540 1.00 98.62 103 GLN A C 1
ATOM 780 O O . GLN A 1 103 ? 8.715 1.334 11.539 1.00 98.62 103 GLN A O 1
ATOM 785 N N . ARG A 1 104 ? 8.352 3.535 11.288 1.00 98.50 104 ARG A N 1
ATOM 786 C CA . ARG A 1 104 ? 6.906 3.431 11.044 1.00 98.50 104 ARG A CA 1
ATOM 787 C C . ARG A 1 104 ? 6.593 2.628 9.780 1.00 98.50 104 ARG A C 1
ATOM 789 O O . ARG A 1 104 ? 5.690 1.796 9.795 1.00 98.50 104 ARG A O 1
ATOM 796 N N . ILE A 1 105 ? 7.369 2.829 8.713 1.00 98.75 105 ILE A N 1
ATOM 797 C CA . ILE A 1 105 ? 7.255 2.061 7.460 1.00 98.75 105 ILE A CA 1
ATOM 798 C C . ILE A 1 105 ? 7.545 0.578 7.714 1.00 98.75 105 ILE A C 1
ATOM 800 O O . ILE A 1 105 ? 6.766 -0.293 7.324 1.00 98.75 105 ILE A O 1
ATOM 804 N N . HIS A 1 106 ? 8.647 0.291 8.410 1.00 98.69 106 HIS A N 1
ATOM 805 C CA . HIS A 1 106 ? 9.042 -1.066 8.765 1.00 98.69 106 HIS A CA 1
ATOM 806 C C . HIS A 1 106 ? 7.965 -1.771 9.603 1.00 98.69 106 HIS A C 1
ATOM 808 O O . HIS A 1 106 ? 7.606 -2.917 9.325 1.00 98.69 106 HIS A O 1
ATOM 814 N N . ASP A 1 107 ? 7.432 -1.096 10.621 1.00 98.75 107 ASP A N 1
ATOM 815 C CA . ASP A 1 107 ? 6.401 -1.655 11.493 1.00 98.75 107 ASP A CA 1
ATOM 816 C C . ASP A 1 107 ? 5.088 -1.907 10.740 1.00 98.75 107 ASP A C 1
ATOM 818 O O . ASP A 1 107 ? 4.480 -2.962 10.927 1.00 98.75 107 ASP A O 1
ATOM 822 N N . ALA A 1 108 ? 4.697 -1.022 9.817 1.00 98.50 108 ALA A N 1
ATOM 823 C CA . ALA A 1 108 ? 3.520 -1.225 8.973 1.00 98.50 108 ALA A CA 1
ATOM 824 C C . ALA A 1 108 ? 3.638 -2.489 8.102 1.00 98.50 108 ALA A C 1
ATOM 826 O O . ALA A 1 108 ? 2.718 -3.312 8.072 1.00 98.50 108 ALA A O 1
ATOM 827 N N . VAL A 1 109 ? 4.786 -2.699 7.446 1.00 98.69 109 VAL A N 1
ATOM 828 C CA . VAL A 1 109 ? 5.037 -3.917 6.650 1.00 98.69 109 VAL A CA 1
ATOM 829 C C . VAL A 1 109 ? 5.041 -5.161 7.533 1.00 98.69 109 VAL A C 1
ATOM 831 O O . VAL A 1 109 ? 4.457 -6.180 7.159 1.00 98.69 109 VAL A O 1
ATOM 834 N N . ARG A 1 110 ? 5.649 -5.082 8.725 1.00 98.62 110 ARG A N 1
ATOM 835 C CA . ARG A 1 110 ? 5.670 -6.188 9.691 1.00 98.62 110 ARG A CA 1
ATOM 836 C C . ARG A 1 110 ? 4.253 -6.598 10.099 1.00 98.62 110 ARG A C 1
ATOM 838 O O . ARG A 1 110 ? 3.943 -7.787 10.088 1.00 98.62 110 ARG A O 1
ATOM 845 N N . VAL A 1 111 ? 3.386 -5.632 10.408 1.00 98.06 111 VAL A N 1
ATOM 846 C CA . VAL A 1 111 ? 1.972 -5.882 10.733 1.00 98.06 111 VAL A CA 1
ATOM 847 C C . VAL A 1 111 ? 1.244 -6.516 9.548 1.00 98.06 111 VAL A C 1
ATOM 849 O O . VAL A 1 111 ? 0.571 -7.532 9.720 1.00 98.06 111 VAL A O 1
ATOM 852 N N . GLY A 1 112 ? 1.430 -5.988 8.335 1.00 97.50 112 GLY A N 1
ATOM 853 C CA . GLY A 1 112 ? 0.848 -6.567 7.122 1.00 97.50 112 GLY A CA 1
ATOM 854 C C . GLY A 1 112 ? 1.256 -8.025 6.888 1.00 97.50 112 GLY A C 1
ATOM 855 O O . GLY A 1 112 ? 0.413 -8.855 6.547 1.00 97.50 112 GLY A O 1
ATOM 856 N N . ALA A 1 113 ? 2.523 -8.366 7.140 1.00 98.19 113 ALA A N 1
ATOM 857 C CA . ALA A 1 113 ? 3.017 -9.738 7.044 1.00 98.19 113 ALA A CA 1
ATOM 858 C C . ALA A 1 113 ? 2.356 -10.675 8.075 1.00 98.19 113 ALA A C 1
ATOM 860 O O . ALA A 1 113 ? 1.970 -11.793 7.729 1.00 98.19 113 ALA A O 1
ATOM 861 N N . VAL A 1 114 ? 2.161 -10.215 9.318 1.00 97.00 114 VAL A N 1
ATOM 862 C CA . VAL A 1 114 ? 1.442 -10.976 10.357 1.00 97.00 114 VAL A CA 1
ATOM 863 C C . VAL A 1 114 ? -0.021 -11.199 9.966 1.00 97.00 114 VAL A C 1
ATOM 865 O O . VAL A 1 114 ? -0.503 -12.327 10.050 1.00 97.00 114 VAL A O 1
ATOM 868 N N . ILE A 1 115 ? -0.717 -10.168 9.474 1.00 95.12 115 ILE A N 1
ATOM 869 C CA . ILE A 1 115 ? -2.111 -10.288 9.011 1.00 95.12 115 ILE A CA 1
ATOM 870 C C . ILE A 1 115 ? -2.207 -11.267 7.835 1.00 95.12 115 ILE A C 1
ATOM 872 O O . ILE A 1 115 ? -3.091 -12.124 7.814 1.00 95.12 115 ILE A O 1
ATOM 876 N N . LYS A 1 116 ? -1.275 -11.194 6.874 1.00 95.12 116 LYS A N 1
ATOM 877 C CA . LYS A 1 116 ? -1.213 -12.136 5.748 1.00 95.12 116 LYS A CA 1
ATOM 878 C C . LYS A 1 116 ? -1.018 -13.578 6.223 1.00 95.12 116 LYS A C 1
ATOM 880 O O . LYS A 1 116 ? -1.661 -14.471 5.676 1.00 95.12 116 LYS A O 1
ATOM 885 N N . SER A 1 117 ? -0.165 -13.789 7.226 1.00 95.50 117 SER A N 1
ATOM 886 C CA . SER A 1 117 ? 0.055 -15.098 7.853 1.00 95.50 117 SER A CA 1
ATOM 887 C C . SER A 1 117 ? -1.215 -15.619 8.530 1.00 95.50 117 SER A C 1
ATOM 889 O O . SER A 1 117 ? -1.634 -16.743 8.261 1.00 95.50 117 SER A O 1
ATOM 891 N N . LEU A 1 118 ? -1.896 -14.780 9.321 1.00 93.75 118 LEU A N 1
ATOM 892 C CA . LEU A 1 118 ? -3.169 -15.139 9.948 1.00 93.75 118 LEU A CA 1
ATOM 893 C C . LEU A 1 118 ? -4.216 -15.536 8.900 1.00 93.75 118 LEU A C 1
ATOM 895 O O . LEU A 1 118 ? -4.894 -16.544 9.064 1.00 93.75 118 LEU A O 1
ATOM 899 N N . GLY A 1 119 ? -4.294 -14.808 7.784 1.00 91.81 119 GLY A N 1
ATOM 900 C CA . GLY A 1 119 ? -5.196 -15.130 6.677 1.00 91.81 119 GLY A CA 1
ATOM 901 C C . GLY A 1 119 ? -5.024 -16.540 6.102 1.00 91.81 119 GLY A C 1
ATOM 902 O O . GLY A 1 119 ? -5.985 -17.084 5.582 1.00 91.81 119 GLY A O 1
ATOM 903 N N . VAL A 1 120 ? -3.853 -17.174 6.223 1.00 91.81 120 VAL A N 1
ATOM 904 C CA . VAL A 1 120 ? -3.660 -18.574 5.793 1.00 91.81 120 VAL A CA 1
ATOM 905 C C . VAL A 1 120 ? -4.437 -19.558 6.675 1.00 91.81 120 VAL A C 1
ATOM 907 O O . VAL A 1 120 ? -4.862 -20.599 6.185 1.00 91.81 120 VAL A O 1
ATOM 910 N N . LEU A 1 121 ? -4.637 -19.237 7.957 1.00 90.31 121 LEU A N 1
ATOM 911 C CA . LEU A 1 121 ? -5.295 -20.115 8.931 1.00 90.31 121 LEU A CA 1
ATOM 912 C C . LEU A 1 121 ? -6.816 -19.937 8.987 1.00 90.31 121 LEU A C 1
ATOM 914 O O . LEU A 1 121 ? -7.520 -20.874 9.348 1.00 90.31 121 LEU A O 1
ATOM 918 N N . VAL A 1 122 ? -7.308 -18.730 8.694 1.00 86.56 122 VAL A N 1
ATOM 919 C CA . VAL A 1 122 ? -8.724 -18.341 8.880 1.00 86.56 122 VAL A CA 1
ATOM 920 C C . VAL A 1 122 ? -9.477 -18.208 7.544 1.00 86.56 122 VAL A C 1
ATOM 922 O O . VAL A 1 122 ? -10.580 -17.661 7.510 1.00 86.56 122 VAL A O 1
ATOM 925 N N . ASN A 1 123 ? -8.862 -18.655 6.443 1.00 58.84 123 ASN A N 1
ATOM 926 C CA . ASN A 1 123 ? -9.466 -18.683 5.106 1.00 58.84 123 ASN A CA 1
ATOM 927 C C . ASN A 1 123 ? -10.364 -19.901 4.896 1.00 58.84 123 ASN A C 1
ATOM 929 O O . ASN A 1 123 ? -9.955 -21.013 5.294 1.00 58.84 123 ASN A O 1
#

Foldseek 3Di:
DVVVVVVVVVCVVVPDDPLLVVLLVVLLVLLVLCLVLQQVLVVVPDPCSVPDDPPDDPPCQPDPPVDNLVSLLSSLLSSVVSPRPVSNVVSVVSNVVVVHDPVSSVVSNVVSVVVVVVVVVVD

Sequence (123 aa):
TVLQQSFEASALENGATAAELAEIIACTSLMAANNVYYRFRHFMHDEFYDKAQAGIRMSIMANPVLGKELFELVSLVVSAVNGCSLCVTSHEAALLKHGTEKQRIHDAVRVGAVIKSLGVLVN

Secondary structure (DSSP, 8-state):
-HHHHHHHHHHHHTT--HHHHHHHHHHHHHHHHHHHHHHHHHHH--HHHHHS------GGGTS-TT-HHHHHHHHHHHHHHHT-HHHHHHHHHHHHHTT--HHHHHHHHHHHHHHHHHHHH--